Protein AF-A0A423NCB3-F1 (afdb_monomer)

Radius of gyration: 14.85 Å; Cα contacts (8 Å, |Δi|>4): 210; chains: 1; bounding box: 35×26×43 Å

pLDDT: mean 86.35, std 8.63, range [57.53, 94.94]

Secondary structure (DSSP, 8-state):
-EEETTEEEEEEETT--GGG--EEEEEEEESSGGGS-TTSSEEEEEEGGGSPEEEEEEETTEEEEEEEEE--S--EEEEEEEEEE-GGGSS-EEEEEEEEES--

Mean predicted aligned error: 5.53 Å

Foldseek 3Di:
DDDDQFKDKDKDKQPPLVVQFFKKKKWFQFPPQVPADPVSTDIDIDGPVPFDWDDWDADPNIIMTMTMDTPPPTGTQKMKMFTWDQPPNDDTDTPDIDMDGDPD

Structure (mmCIF, N/CA/C/O backbone):
data_AF-A0A423NCB3-F1
#
_entry.id   AF-A0A423NCB3-F1
#
loop_
_atom_site.group_PDB
_atom_site.id
_atom_site.type_symbol
_atom_site.label_atom_id
_atom_site.label_alt_id
_atom_site.label_comp_id
_atom_site.label_asym_id
_atom_site.label_entity_id
_atom_site.label_seq_id
_atom_site.pdbx_PDB_ins_code
_atom_site.Cartn_x
_atom_site.Cartn_y
_atom_site.Cartn_z
_atom_site.occupancy
_atom_site.B_iso_or_equiv
_atom_site.auth_seq_id
_atom_site.auth_comp_id
_atom_site.auth_asym_id
_atom_site.auth_atom_id
_atom_site.pdbx_PDB_model_num
ATOM 1 N N . MET A 1 1 ? -4.182 6.220 8.278 1.00 72.75 1 MET A N 1
ATOM 2 C CA . MET A 1 1 ? -3.336 5.571 7.260 1.00 72.75 1 MET A CA 1
ATOM 3 C C . MET A 1 1 ? -1.958 6.176 7.355 1.00 72.75 1 MET A C 1
ATOM 5 O O . MET A 1 1 ? -1.850 7.397 7.353 1.00 72.75 1 MET A O 1
ATOM 9 N N . GLU A 1 2 ? -0.949 5.332 7.489 1.00 82.88 2 GLU A N 1
ATOM 10 C CA . GLU A 1 2 ? 0.442 5.728 7.668 1.00 82.88 2 GLU A CA 1
ATOM 11 C C . GLU A 1 2 ? 1.286 5.079 6.574 1.00 82.88 2 GLU A C 1
ATOM 13 O O . GLU A 1 2 ? 1.067 3.921 6.217 1.00 82.88 2 GLU A O 1
ATOM 18 N N . ILE A 1 3 ? 2.231 5.838 6.030 1.00 79.75 3 ILE A N 1
ATOM 19 C CA . ILE A 1 3 ? 3.125 5.371 4.978 1.00 79.75 3 ILE A CA 1
ATOM 20 C C . ILE A 1 3 ? 4.548 5.498 5.502 1.00 79.75 3 ILE A C 1
ATOM 22 O O . ILE A 1 3 ? 4.993 6.597 5.825 1.00 79.75 3 ILE A O 1
ATOM 26 N N . VAL A 1 4 ? 5.244 4.370 5.567 1.00 80.81 4 VAL A N 1
ATOM 27 C CA . VAL A 1 4 ? 6.655 4.284 5.945 1.00 80.81 4 VAL A CA 1
ATOM 28 C C . VAL A 1 4 ? 7.459 3.721 4.777 1.00 80.81 4 VAL A C 1
ATOM 30 O O . VAL A 1 4 ? 6.893 3.159 3.842 1.00 80.81 4 VAL A O 1
ATOM 33 N N . SER A 1 5 ? 8.782 3.864 4.810 1.00 80.19 5 SER A N 1
ATOM 34 C CA . SER A 1 5 ? 9.653 3.573 3.660 1.00 80.19 5 SER A CA 1
ATOM 35 C C . SER A 1 5 ? 9.591 2.130 3.143 1.00 80.19 5 SER A C 1
ATOM 37 O O . SER A 1 5 ? 9.973 1.881 2.006 1.00 80.19 5 SER A O 1
ATOM 39 N N . ASN A 1 6 ? 9.103 1.173 3.936 1.00 84.69 6 ASN A N 1
ATOM 40 C CA . ASN A 1 6 ? 9.020 -0.244 3.569 1.00 84.69 6 ASN A CA 1
ATOM 41 C C . ASN A 1 6 ? 7.587 -0.804 3.504 1.00 84.69 6 ASN A C 1
ATOM 43 O O . ASN A 1 6 ? 7.401 -1.971 3.138 1.00 84.69 6 ASN A O 1
ATOM 47 N N . ALA A 1 7 ? 6.575 -0.019 3.877 1.00 89.62 7 ALA A N 1
ATOM 48 C CA . ALA A 1 7 ? 5.203 -0.496 3.944 1.00 89.62 7 ALA A CA 1
ATOM 49 C C . ALA A 1 7 ? 4.163 0.62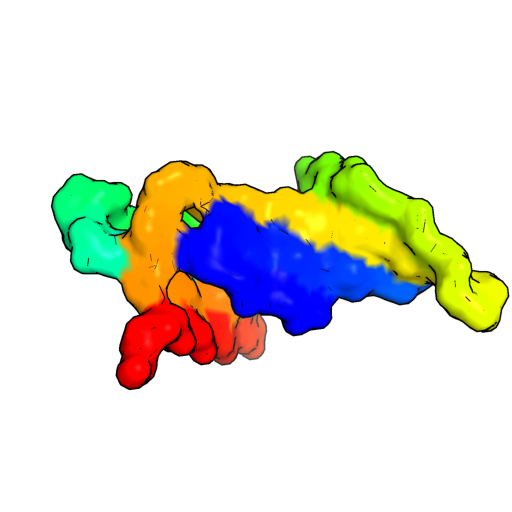7 4.001 1.00 89.62 7 ALA A C 1
ATOM 51 O O . ALA A 1 7 ? 4.375 1.704 4.560 1.00 89.62 7 ALA A O 1
ATOM 52 N N . LEU A 1 8 ? 2.966 0.297 3.526 1.00 89.69 8 LEU A N 1
ATOM 53 C CA . LEU A 1 8 ? 1.741 1.029 3.812 1.00 89.69 8 LEU A CA 1
ATOM 54 C C . LEU A 1 8 ? 1.023 0.347 4.981 1.00 89.69 8 LEU A C 1
ATOM 56 O O . LEU A 1 8 ? 0.710 -0.845 4.906 1.00 89.69 8 LEU A O 1
ATOM 60 N N . GLN A 1 9 ? 0.739 1.103 6.043 1.00 90.25 9 GLN A N 1
ATOM 61 C CA . GLN A 1 9 ? -0.039 0.642 7.191 1.00 90.25 9 GLN A CA 1
ATOM 62 C C . GLN A 1 9 ? -1.430 1.284 7.196 1.00 90.25 9 GLN A C 1
ATOM 64 O O . GLN A 1 9 ? -1.609 2.508 7.233 1.00 90.25 9 GLN A O 1
ATOM 69 N N . LEU A 1 10 ? -2.443 0.426 7.188 1.00 88.12 10 LEU A N 1
ATOM 70 C CA . LEU A 1 10 ? -3.850 0.802 7.182 1.00 88.12 10 LEU A CA 1
ATOM 71 C C . LEU A 1 10 ? -4.455 0.379 8.514 1.00 88.12 10 LEU A C 1
ATOM 73 O O . LEU A 1 10 ? -4.355 -0.782 8.900 1.00 88.12 10 LEU A O 1
ATOM 77 N N . GLU A 1 11 ? -5.079 1.314 9.219 1.00 89.69 11 GLU A N 1
ATOM 78 C CA . GLU A 1 11 ? -5.771 1.039 10.474 1.00 89.69 11 GLU A CA 1
ATOM 79 C C . GLU A 1 11 ? -7.251 1.367 10.296 1.00 89.69 11 GLU A C 1
ATOM 81 O O . GLU A 1 11 ? -7.601 2.491 9.933 1.00 89.69 11 GLU A O 1
ATOM 86 N N . LEU A 1 12 ? -8.109 0.373 10.524 1.00 88.75 12 LEU A N 1
ATOM 87 C CA . LEU A 1 12 ? -9.556 0.492 10.397 1.00 88.75 12 LEU A CA 1
ATOM 88 C C . LEU A 1 12 ? -10.211 0.442 11.767 1.00 88.75 12 LEU A C 1
ATOM 90 O O . LEU A 1 12 ? -10.113 -0.559 12.484 1.00 88.75 12 LEU A O 1
ATOM 94 N N . LYS A 1 13 ? -10.928 1.513 12.099 1.00 87.94 13 LYS A N 1
ATOM 95 C CA . LYS A 1 13 ? -11.794 1.583 13.274 1.00 87.94 13 LYS A CA 1
ATOM 96 C C . LYS A 1 13 ? -12.971 0.616 13.106 1.00 87.94 13 LYS A C 1
ATOM 98 O O . LYS A 1 13 ? -13.545 0.520 12.031 1.00 87.94 13 LYS A O 1
ATOM 103 N N . GLY A 1 14 ? -13.321 -0.116 14.157 1.00 86.25 14 GLY A N 1
ATOM 104 C CA . GLY A 1 14 ? -14.410 -1.098 14.153 1.00 86.25 14 GLY A CA 1
ATOM 105 C C . GLY A 1 14 ? -14.124 -2.376 13.359 1.00 86.25 14 GLY A C 1
ATOM 106 O O . GLY A 1 14 ? -14.931 -3.296 13.408 1.00 86.25 14 GLY A O 1
ATOM 107 N N . CYS A 1 15 ? -12.977 -2.468 12.671 1.00 85.12 15 CYS A N 1
ATOM 108 C CA . CYS A 1 15 ? -12.615 -3.589 11.797 1.00 85.12 15 CYS A CA 1
ATOM 109 C C . CYS A 1 15 ? -13.596 -3.865 10.646 1.00 85.12 15 CYS A C 1
ATOM 111 O O . CYS A 1 15 ? -13.533 -4.942 10.052 1.00 85.12 15 CYS A O 1
ATOM 113 N N . ASP A 1 16 ? -14.471 -2.914 10.324 1.00 81.62 16 ASP A N 1
ATOM 114 C CA . ASP A 1 16 ? -15.452 -3.072 9.259 1.00 81.62 16 ASP A CA 1
ATOM 115 C C . ASP A 1 16 ? -14.806 -2.778 7.899 1.00 81.62 16 ASP A C 1
ATOM 117 O O . ASP A 1 16 ? -14.674 -1.633 7.472 1.00 81.62 16 ASP A O 1
ATOM 121 N N . VAL A 1 17 ? -14.339 -3.840 7.244 1.00 77.88 17 VAL A N 1
ATOM 122 C CA . VAL A 1 17 ? -13.749 -3.786 5.899 1.00 77.88 17 VAL A CA 1
ATOM 123 C C . VAL A 1 17 ? -14.797 -3.679 4.794 1.00 77.88 17 VAL A C 1
ATOM 125 O O . VAL A 1 17 ? -14.457 -3.234 3.702 1.00 77.88 17 VAL A O 1
ATOM 128 N N . ALA A 1 18 ? -16.058 -4.039 5.055 1.00 72.75 18 ALA A N 1
ATOM 129 C CA . ALA A 1 18 ? -17.114 -3.983 4.044 1.00 72.75 18 ALA A CA 1
ATOM 130 C C . ALA A 1 18 ? -17.464 -2.534 3.673 1.00 72.75 18 ALA A C 1
ATOM 132 O O . ALA A 1 18 ? -17.804 -2.253 2.527 1.00 72.75 18 ALA A O 1
ATOM 133 N N . GLN A 1 19 ? -17.298 -1.601 4.615 1.00 68.31 19 GLN A N 1
ATOM 134 C CA . GLN A 1 19 ? -17.457 -0.164 4.369 1.00 68.31 19 GLN A CA 1
ATOM 135 C C . GLN A 1 19 ? -16.303 0.459 3.568 1.00 68.31 19 GLN A C 1
ATOM 137 O O . GLN A 1 19 ? -16.391 1.620 3.179 1.00 68.31 19 GLN A O 1
ATOM 142 N N . VAL A 1 20 ? -15.223 -0.290 3.316 1.00 68.62 20 VAL A N 1
ATOM 143 C CA . VAL A 1 20 ? -14.018 0.187 2.617 1.00 68.62 20 VAL A CA 1
ATOM 144 C C . VAL A 1 20 ? -13.662 -0.759 1.464 1.00 68.62 20 VAL A C 1
ATOM 146 O O . VAL A 1 20 ? -12.509 -1.149 1.283 1.00 68.62 20 VAL A O 1
AT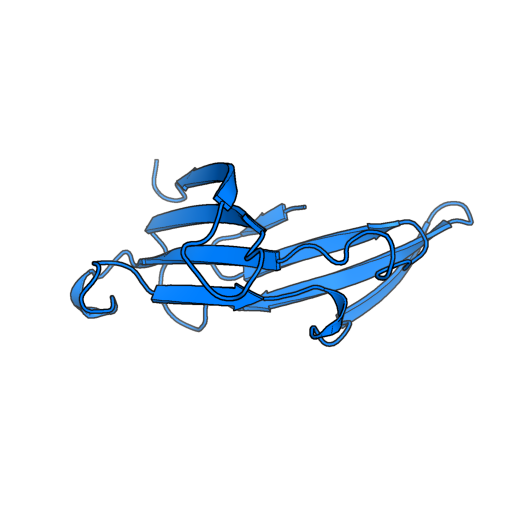OM 149 N N . ALA A 1 21 ? -14.684 -1.160 0.704 1.00 68.38 21 ALA A N 1
ATOM 150 C CA . ALA A 1 21 ? -14.592 -2.134 -0.384 1.00 68.38 21 ALA A CA 1
ATOM 151 C C . ALA A 1 21 ? -14.014 -1.572 -1.697 1.00 68.38 21 ALA A C 1
ATOM 153 O O . ALA A 1 21 ? -13.960 -2.289 -2.695 1.00 68.38 21 ALA A O 1
ATOM 154 N N . ASP A 1 22 ? -13.596 -0.310 -1.723 1.00 78.88 22 ASP A N 1
ATOM 155 C CA . ASP A 1 22 ? -12.958 0.284 -2.895 1.00 78.88 22 ASP A CA 1
ATOM 156 C C . ASP A 1 22 ? -11.572 -0.337 -3.167 1.00 78.88 22 ASP A C 1
ATOM 158 O O . ASP A 1 22 ? -10.920 -0.892 -2.275 1.00 78.88 22 ASP A O 1
ATOM 162 N N . ASN A 1 23 ? -11.103 -0.210 -4.410 1.00 89.00 23 ASN A N 1
ATOM 163 C CA . ASN A 1 23 ? -9.770 -0.655 -4.798 1.00 89.00 23 ASN A CA 1
ATOM 164 C C . ASN A 1 23 ? -8.746 0.462 -4.604 1.00 89.00 23 ASN A C 1
ATOM 166 O O . ASN A 1 23 ? -9.037 1.647 -4.775 1.00 89.00 23 ASN A O 1
ATOM 170 N N . PHE A 1 24 ? -7.527 0.063 -4.271 1.00 91.31 24 PHE A N 1
ATOM 171 C CA . PHE A 1 24 ? -6.398 0.952 -4.062 1.00 91.31 24 PHE A CA 1
ATOM 172 C C . PHE A 1 24 ? -5.226 0.501 -4.916 1.00 91.31 24 PHE A C 1
ATOM 174 O O . PHE A 1 24 ? -5.057 -0.695 -5.151 1.00 91.31 24 PHE A O 1
ATOM 181 N N . PHE A 1 25 ? -4.397 1.453 -5.321 1.00 92.69 25 PHE A N 1
ATOM 182 C CA . PHE A 1 25 ? -3.113 1.184 -5.956 1.00 92.69 25 PHE A CA 1
ATOM 183 C C . PHE A 1 25 ? -1.998 1.852 -5.156 1.00 92.69 25 PHE A C 1
ATOM 185 O O . PHE A 1 25 ? -2.190 2.922 -4.575 1.00 92.69 25 PHE A O 1
ATOM 192 N N . VAL A 1 26 ? -0.821 1.234 -5.139 1.00 93.25 26 VAL A N 1
ATOM 193 C CA . VAL A 1 26 ? 0.422 1.865 -4.690 1.00 93.25 26 VAL A CA 1
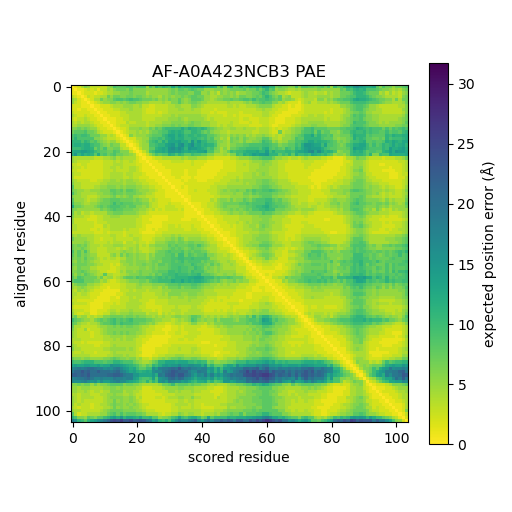ATOM 194 C C . VAL A 1 26 ? 1.467 1.686 -5.778 1.00 93.25 26 VAL A C 1
ATOM 196 O O . VAL A 1 26 ? 1.920 0.571 -6.033 1.00 93.25 26 VAL A O 1
ATOM 199 N N . HIS A 1 27 ? 1.893 2.799 -6.365 1.00 94.94 27 HIS A N 1
ATOM 200 C CA . HIS A 1 27 ? 3.081 2.861 -7.202 1.00 94.94 27 HIS A CA 1
ATOM 201 C C . HIS A 1 27 ? 4.289 3.132 -6.313 1.00 94.94 27 HIS A C 1
ATOM 203 O O . HIS A 1 27 ? 4.377 4.165 -5.643 1.00 94.94 27 HIS A O 1
ATOM 209 N N . ILE A 1 28 ? 5.228 2.194 -6.296 1.00 94.44 28 ILE A N 1
ATOM 210 C CA . ILE A 1 28 ? 6.464 2.301 -5.527 1.00 94.44 28 ILE A CA 1
ATOM 211 C C . ILE A 1 28 ? 7.566 2.726 -6.486 1.00 94.44 28 ILE A C 1
ATOM 213 O O . ILE A 1 28 ? 7.912 1.972 -7.396 1.00 94.44 28 ILE A O 1
ATOM 217 N N . TYR A 1 29 ? 8.125 3.914 -6.272 1.00 94.25 29 TYR A N 1
ATOM 218 C CA . TYR A 1 29 ? 9.260 4.409 -7.040 1.00 94.25 29 TYR A CA 1
ATOM 219 C C . TYR A 1 29 ? 10.535 4.107 -6.245 1.00 94.25 29 TYR A C 1
ATOM 221 O O . TYR A 1 29 ? 10.778 4.723 -5.196 1.00 94.25 29 TYR A O 1
ATOM 229 N N . PRO A 1 30 ? 11.321 3.111 -6.678 1.00 93.50 30 PRO A N 1
ATOM 230 C CA . PRO A 1 30 ? 12.522 2.724 -5.965 1.00 93.50 30 PRO A CA 1
ATOM 231 C C . PRO A 1 30 ? 13.610 3.789 -6.113 1.00 93.50 30 PRO A C 1
ATOM 233 O O . PRO A 1 30 ? 13.701 4.457 -7.139 1.00 93.50 30 PRO A O 1
ATOM 236 N N . LEU A 1 31 ? 14.468 3.905 -5.100 1.00 92.06 31 LEU A N 1
ATOM 237 C CA . LEU A 1 31 ? 15.655 4.761 -5.155 1.00 92.06 31 LEU A CA 1
ATOM 238 C C . LEU A 1 31 ? 16.614 4.326 -6.274 1.00 92.06 31 LEU A C 1
ATOM 240 O O . LEU A 1 31 ? 17.206 5.155 -6.957 1.00 92.06 31 LEU A O 1
ATOM 244 N N . ASP A 1 32 ? 16.737 3.014 -6.479 1.00 92.06 32 ASP A N 1
ATOM 245 C CA . ASP A 1 32 ? 17.410 2.425 -7.633 1.00 92.06 32 ASP A CA 1
ATOM 246 C C . ASP A 1 32 ? 16.378 2.136 -8.731 1.00 92.06 32 ASP A C 1
ATOM 248 O O . ASP A 1 32 ? 15.632 1.155 -8.657 1.00 92.06 32 ASP A O 1
ATOM 252 N N . ALA A 1 33 ? 16.352 2.981 -9.765 1.00 90.19 33 ALA A N 1
ATOM 253 C CA . ALA A 1 33 ? 15.416 2.871 -10.883 1.00 90.19 33 ALA A CA 1
ATOM 254 C C . ALA A 1 33 ? 15.523 1.536 -11.646 1.00 90.19 33 ALA A C 1
ATOM 256 O O . ALA A 1 33 ? 14.549 1.119 -12.267 1.00 90.19 33 ALA A O 1
ATOM 257 N N . SER A 1 34 ? 16.651 0.814 -11.562 1.00 92.06 34 SER A N 1
ATOM 258 C CA . SER A 1 34 ? 16.783 -0.519 -12.174 1.00 92.06 34 SER A CA 1
ATOM 259 C C . SER A 1 34 ? 15.891 -1.580 -11.516 1.00 92.06 34 SER A C 1
ATOM 261 O O . SER A 1 34 ? 15.686 -2.656 -12.074 1.00 92.06 34 SER A O 1
ATOM 263 N N . LYS A 1 35 ? 15.349 -1.287 -10.325 1.00 91.12 35 LYS A N 1
ATOM 264 C CA . LYS A 1 35 ? 14.397 -2.145 -9.605 1.00 91.12 35 LYS A CA 1
ATOM 265 C C . LYS A 1 35 ? 12.942 -1.902 -10.005 1.00 91.12 35 LYS A C 1
ATOM 267 O O . LYS A 1 35 ? 12.066 -2.604 -9.501 1.00 91.12 35 LYS A O 1
ATOM 272 N N . ALA A 1 36 ? 12.669 -0.907 -10.847 1.00 91.31 36 ALA A N 1
ATOM 273 C CA . ALA A 1 36 ? 11.324 -0.603 -11.310 1.00 91.31 36 ALA A CA 1
ATOM 274 C C . ALA A 1 36 ? 10.864 -1.547 -12.435 1.00 91.31 36 ALA A C 1
ATOM 276 O O . ALA A 1 36 ? 11.675 -2.182 -13.108 1.00 91.31 36 ALA A O 1
ATOM 277 N N . GLY A 1 37 ? 9.546 -1.620 -12.653 1.00 89.06 37 GLY A N 1
ATOM 278 C CA . GLY A 1 37 ? 8.986 -2.194 -13.875 1.00 89.06 37 GLY A CA 1
ATOM 279 C C . GLY A 1 37 ? 9.176 -1.267 -15.081 1.00 89.06 37 GLY A C 1
ATOM 280 O O . GLY A 1 37 ? 9.720 -0.170 -14.962 1.00 89.06 37 GLY A O 1
ATOM 281 N N . ALA A 1 38 ? 8.676 -1.683 -16.247 1.00 88.88 38 ALA A N 1
ATOM 282 C CA . ALA A 1 38 ? 8.775 -0.908 -17.490 1.00 88.88 38 ALA A CA 1
ATOM 283 C C . ALA A 1 38 ? 8.165 0.506 -17.390 1.00 88.88 38 ALA A C 1
ATOM 285 O O . ALA A 1 38 ? 8.600 1.416 -18.087 1.00 88.88 38 A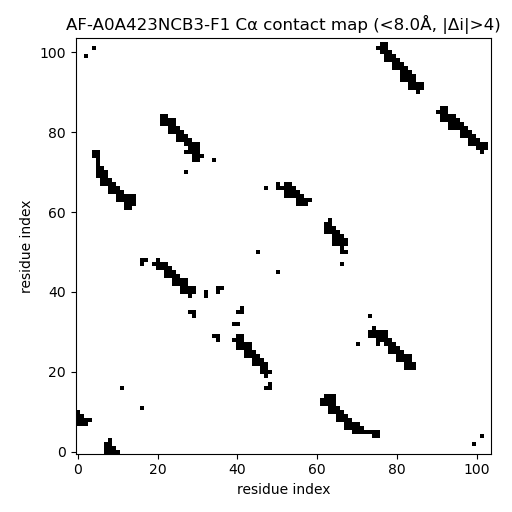LA A O 1
ATOM 286 N N . GLU A 1 39 ? 7.192 0.697 -16.499 1.00 89.12 39 GLU A N 1
ATOM 287 C CA . GLU A 1 39 ? 6.524 1.982 -16.261 1.00 89.12 39 GLU A CA 1
ATOM 288 C C . GLU A 1 39 ? 7.322 2.924 -15.336 1.00 89.12 39 GLU A C 1
ATOM 290 O O . GLU A 1 39 ? 6.901 4.048 -15.074 1.00 89.12 39 GLU A O 1
ATOM 295 N N . GLY A 1 40 ? 8.484 2.493 -14.830 1.00 92.62 40 GLY A N 1
ATOM 296 C CA . GLY A 1 40 ? 9.317 3.287 -13.920 1.00 92.62 40 GLY A CA 1
ATOM 297 C C . GLY A 1 40 ? 8.900 3.210 -12.447 1.00 92.62 40 GLY A C 1
ATOM 298 O O . GLY A 1 40 ? 9.491 3.880 -11.601 1.00 92.62 40 GLY A O 1
ATOM 299 N N . PHE A 1 41 ? 7.936 2.349 -12.117 1.00 94.00 41 PHE A N 1
ATOM 300 C CA . PHE A 1 41 ? 7.536 2.018 -10.750 1.00 94.00 41 PHE A CA 1
ATOM 301 C C . PHE A 1 41 ? 7.173 0.534 -10.616 1.00 94.00 41 PHE A C 1
ATOM 303 O O . PHE A 1 41 ? 7.086 -0.207 -11.596 1.00 94.00 41 PHE A O 1
ATOM 310 N N . ILE A 1 42 ? 6.986 0.085 -9.377 1.00 93.38 42 ILE A N 1
ATOM 311 C CA . ILE A 1 42 ? 6.385 -1.212 -9.053 1.00 93.38 42 ILE A CA 1
ATOM 312 C C . ILE A 1 42 ? 4.920 -0.953 -8.702 1.00 93.38 42 ILE A C 1
ATOM 314 O O . ILE A 1 42 ? 4.655 -0.254 -7.722 1.00 93.38 42 ILE A O 1
ATOM 318 N N . ASN A 1 43 ? 3.981 -1.505 -9.477 1.00 92.25 43 ASN A N 1
ATOM 319 C CA . ASN A 1 43 ? 2.556 -1.398 -9.164 1.00 92.25 43 ASN A CA 1
ATOM 320 C C . ASN A 1 43 ? 2.114 -2.464 -8.149 1.00 92.25 43 ASN A C 1
ATOM 322 O O . ASN A 1 43 ? 2.514 -3.631 -8.232 1.00 92.25 43 ASN A O 1
ATOM 326 N N . LYS A 1 44 ? 1.251 -2.067 -7.214 1.00 91.44 44 LYS A N 1
ATOM 327 C CA . LYS A 1 44 ? 0.532 -2.958 -6.304 1.00 91.44 44 LYS A CA 1
ATOM 328 C C . LYS A 1 44 ? -0.911 -2.499 -6.159 1.00 91.44 44 LYS A C 1
ATOM 330 O O . LYS A 1 44 ? -1.187 -1.577 -5.393 1.00 91.44 44 LYS A O 1
ATOM 335 N N . ASP A 1 45 ? -1.815 -3.229 -6.795 1.00 91.50 45 ASP A N 1
ATOM 336 C CA . ASP A 1 45 ? -3.249 -3.068 -6.581 1.00 91.50 45 ASP A CA 1
ATOM 337 C C . ASP A 1 45 ? -3.706 -3.957 -5.425 1.00 91.50 45 ASP A C 1
ATOM 339 O O . ASP A 1 45 ? -3.267 -5.103 -5.280 1.00 91.50 45 ASP A O 1
ATOM 343 N N . PHE A 1 46 ? -4.585 -3.436 -4.575 1.00 89.50 46 PHE A N 1
ATOM 344 C CA . PHE A 1 46 ? -5.137 -4.191 -3.461 1.00 89.50 46 PHE A CA 1
ATOM 345 C C . PHE A 1 46 ? -6.535 -3.716 -3.072 1.00 89.50 46 PHE A C 1
ATOM 347 O O . PHE A 1 46 ? -6.945 -2.583 -3.316 1.00 89.50 46 PHE A O 1
ATOM 354 N N . ASN A 1 47 ? -7.249 -4.606 -2.391 1.00 88.62 47 ASN A N 1
ATOM 355 C CA . ASN A 1 47 ? -8.507 -4.320 -1.725 1.00 88.62 47 ASN A CA 1
ATOM 356 C C . ASN A 1 47 ? -8.393 -4.782 -0.273 1.00 88.62 47 ASN A C 1
ATOM 358 O O . ASN A 1 47 ? -7.851 -5.857 -0.005 1.00 88.62 47 ASN A O 1
ATOM 362 N N . LEU A 1 48 ? -8.912 -3.997 0.670 1.00 82.88 48 LEU A N 1
ATOM 363 C CA . LEU A 1 48 ? -8.852 -4.336 2.092 1.00 82.88 48 LEU A CA 1
ATOM 364 C C . LEU A 1 48 ? -9.558 -5.659 2.419 1.00 82.88 48 LEU A C 1
ATOM 366 O O . LEU A 1 48 ? -9.120 -6.365 3.324 1.00 82.88 48 LEU A O 1
ATOM 370 N N . THR A 1 49 ? -10.589 -6.033 1.658 1.00 83.62 49 THR A N 1
ATOM 371 C CA . THR A 1 49 ? -11.282 -7.324 1.812 1.00 83.62 49 THR A CA 1
ATOM 372 C C . THR A 1 49 ? -10.400 -8.523 1.446 1.00 83.62 49 THR A C 1
ATOM 374 O O . THR A 1 49 ? -10.576 -9.604 2.003 1.00 83.62 49 THR A O 1
ATOM 377 N N . GLY A 1 50 ? -9.419 -8.330 0.557 1.00 82.69 50 GLY A N 1
ATOM 378 C CA . GLY A 1 50 ? -8.452 -9.352 0.148 1.00 82.69 50 GLY A CA 1
ATOM 379 C C . GLY A 1 50 ? -7.159 -9.364 0.971 1.00 82.69 50 GLY A C 1
ATOM 380 O O . GLY A 1 50 ? -6.342 -10.271 0.812 1.00 82.69 50 GLY A O 1
ATOM 381 N N . LEU A 1 51 ? -6.943 -8.380 1.851 1.00 85.00 51 LEU A N 1
ATOM 382 C CA . LEU A 1 51 ? -5.738 -8.310 2.675 1.00 85.00 51 LEU A CA 1
ATOM 383 C C . LEU A 1 51 ? -5.880 -9.124 3.962 1.00 85.00 51 LEU A C 1
ATOM 385 O O . LEU A 1 51 ? -6.861 -9.032 4.701 1.00 85.00 51 LEU A O 1
ATOM 389 N N . LYS A 1 52 ? -4.822 -9.862 4.306 1.00 82.56 52 LYS A N 1
ATOM 390 C CA . LYS A 1 52 ? -4.725 -10.507 5.616 1.00 82.56 52 LYS A CA 1
ATOM 391 C C . LYS A 1 52 ? -4.542 -9.443 6.700 1.00 82.56 52 LYS A C 1
ATOM 393 O O . LYS A 1 52 ? -3.598 -8.654 6.663 1.00 82.56 52 LYS A O 1
ATOM 398 N N . ARG A 1 53 ? -5.415 -9.462 7.707 1.00 85.38 53 ARG A N 1
ATOM 399 C CA . ARG A 1 53 ? -5.266 -8.644 8.918 1.00 85.38 53 ARG A CA 1
ATOM 400 C C . ARG A 1 53 ? -3.973 -9.008 9.652 1.00 85.38 53 ARG A C 1
ATOM 402 O O . ARG A 1 53 ? -3.754 -10.179 9.963 1.00 85.38 53 ARG A O 1
ATOM 409 N N . LEU A 1 54 ? -3.167 -8.000 9.981 1.00 86.94 54 LEU A N 1
ATOM 410 C CA . LEU A 1 54 ? -1.915 -8.163 10.719 1.00 86.94 54 LEU A CA 1
ATOM 411 C C . LEU A 1 54 ? -2.142 -8.191 12.233 1.00 86.94 54 LEU A C 1
ATOM 413 O O . LEU A 1 54 ? -1.608 -9.055 12.921 1.00 86.94 54 LEU A O 1
ATOM 417 N N . SER A 1 55 ? -2.937 -7.260 12.760 1.00 89.06 55 SER A N 1
ATOM 418 C CA . SER A 1 55 ? -3.204 -7.176 14.198 1.00 89.06 55 SER A CA 1
ATOM 419 C C . SER A 1 55 ? -4.590 -6.613 14.505 1.00 89.06 55 SER A C 1
ATOM 421 O O . SER A 1 55 ? -5.284 -6.075 13.634 1.00 89.06 55 SER A O 1
ATOM 423 N N . LYS A 1 56 ? -5.003 -6.786 15.763 1.00 91.25 56 LYS A N 1
ATOM 424 C CA . LYS A 1 56 ? -6.240 -6.264 16.339 1.00 91.25 56 LYS A CA 1
ATOM 425 C C . LYS A 1 56 ? -5.905 -5.664 17.700 1.00 91.25 56 LYS A C 1
ATOM 427 O O . LYS A 1 56 ? -5.342 -6.355 18.541 1.00 91.25 56 LYS A O 1
ATOM 432 N N . GLU A 1 57 ? -6.267 -4.409 17.912 1.00 93.69 57 GLU A N 1
ATOM 433 C CA . GLU A 1 57 ? -6.010 -3.686 19.158 1.00 93.69 57 GLU A CA 1
ATOM 434 C C . GLU A 1 57 ? -7.291 -2.989 19.616 1.00 93.69 57 GLU A C 1
ATOM 436 O O . GLU A 1 57 ? -8.061 -2.520 18.785 1.00 93.69 57 GLU A O 1
ATOM 441 N N . THR A 1 58 ? -7.554 -2.924 20.921 1.00 93.50 58 THR A N 1
ATOM 442 C CA . THR A 1 58 ? -8.702 -2.175 21.453 1.00 93.50 58 THR A CA 1
ATOM 443 C C . THR A 1 58 ? -8.197 -0.959 22.213 1.00 93.50 58 THR A C 1
ATOM 445 O O . THR A 1 58 ? -7.463 -1.109 23.184 1.00 93.50 58 THR A O 1
ATOM 448 N N . ARG A 1 59 ? -8.609 0.236 21.782 1.00 93.00 59 ARG A N 1
ATOM 449 C CA . ARG A 1 59 ? -8.270 1.517 22.413 1.00 93.00 59 ARG A CA 1
ATOM 450 C C . ARG A 1 59 ? -9.563 2.203 22.834 1.00 93.00 59 ARG A C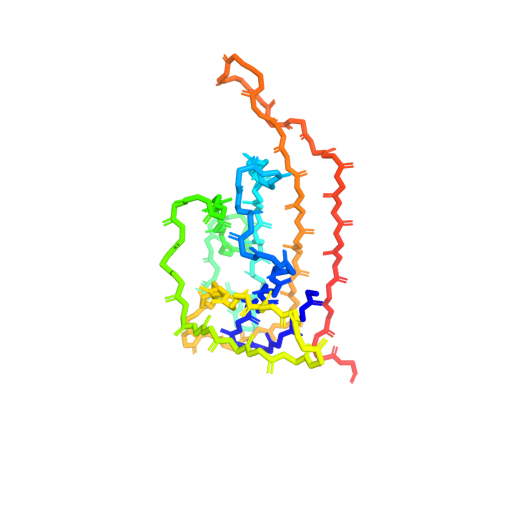 1
ATOM 452 O O . ARG A 1 59 ? -10.447 2.402 22.004 1.00 93.00 59 ARG A O 1
ATOM 459 N N . SER A 1 60 ? -9.692 2.519 24.121 1.00 91.25 60 SER A N 1
ATOM 460 C CA . SER A 1 60 ? -10.869 3.208 24.681 1.00 91.25 60 SER A CA 1
ATOM 461 C C . SER A 1 60 ? -12.212 2.562 24.293 1.00 91.25 60 SER A C 1
ATOM 463 O O . SER A 1 60 ? -13.150 3.246 23.896 1.00 91.25 60 SER A O 1
ATOM 465 N N . GLY A 1 61 ? -12.291 1.226 24.346 1.00 91.31 61 GLY A N 1
ATOM 466 C CA . GLY A 1 61 ? -13.503 0.466 24.003 1.00 91.31 61 GLY A CA 1
ATOM 467 C C . GLY A 1 61 ? -13.772 0.299 22.502 1.00 91.31 61 GLY A C 1
ATOM 468 O O . GLY A 1 61 ? -14.733 -0.366 22.128 1.00 91.31 61 GLY A O 1
ATOM 469 N N . VAL A 1 62 ? -12.921 0.845 21.631 1.00 90.56 62 VAL A N 1
ATOM 470 C CA . VAL A 1 62 ? -13.038 0.697 20.179 1.00 90.56 62 VAL A CA 1
ATOM 471 C C . VAL A 1 62 ? -11.951 -0.233 19.665 1.00 90.56 62 VAL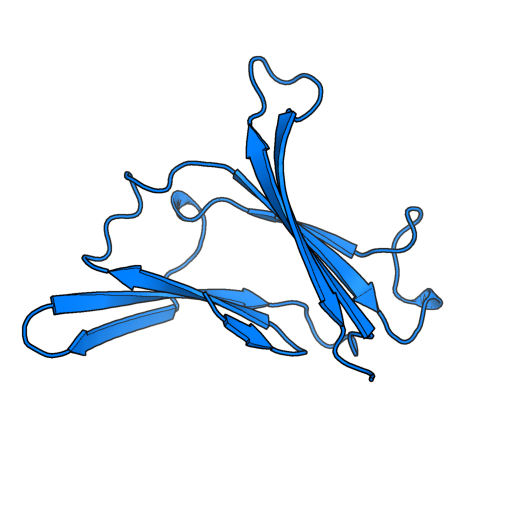 A C 1
ATOM 473 O O . VAL A 1 62 ? -10.767 -0.043 19.937 1.00 90.56 62 VAL A O 1
ATOM 476 N N . THR A 1 63 ? -12.343 -1.240 18.893 1.00 92.62 63 THR A N 1
ATOM 477 C CA . THR A 1 63 ? -11.398 -2.128 18.219 1.00 92.62 63 THR A CA 1
ATOM 478 C C . THR A 1 63 ? -10.881 -1.498 16.928 1.00 92.62 63 THR A C 1
ATOM 480 O O . THR A 1 63 ? -11.656 -1.000 16.120 1.00 92.62 63 THR A O 1
ATOM 483 N N . TYR A 1 64 ? -9.578 -1.594 16.706 1.00 91.62 64 TYR A N 1
ATOM 484 C CA . TYR A 1 64 ? -8.873 -1.203 15.498 1.00 91.62 64 TYR A CA 1
ATOM 485 C C . TYR A 1 64 ? -8.200 -2.430 14.881 1.00 91.62 64 TYR A C 1
ATOM 487 O O . TYR A 1 64 ? -7.579 -3.231 15.584 1.00 91.62 64 TYR A O 1
ATOM 495 N N . CYS A 1 65 ? -8.325 -2.590 13.566 1.00 91.06 65 CYS A N 1
ATOM 496 C CA . CYS A 1 65 ? -7.649 -3.642 12.815 1.00 91.06 65 CYS A CA 1
ATOM 497 C C . CYS A 1 65 ? -6.569 -3.039 11.929 1.00 91.06 65 CYS A C 1
ATOM 499 O O . CYS A 1 65 ? -6.847 -2.107 11.176 1.00 91.06 65 CYS A O 1
ATOM 501 N N . ARG A 1 66 ? -5.358 -3.597 11.998 1.00 91.38 66 ARG A N 1
ATOM 502 C CA . ARG A 1 66 ? -4.238 -3.167 11.162 1.00 91.38 66 ARG A CA 1
ATOM 503 C C . ARG A 1 66 ? -4.035 -4.116 9.990 1.00 91.38 66 ARG A C 1
ATOM 505 O O . ARG A 1 66 ? -4.017 -5.335 10.167 1.00 91.38 66 ARG A O 1
ATOM 512 N N . TYR A 1 67 ? -3.823 -3.538 8.820 1.00 90.31 67 TYR A N 1
ATOM 513 C CA . TYR A 1 67 ? -3.473 -4.207 7.574 1.00 90.31 67 TYR A CA 1
ATOM 514 C C . TYR A 1 67 ? -2.178 -3.599 7.050 1.00 90.31 67 TYR A C 1
ATOM 516 O O . TYR A 1 67 ? -1.903 -2.418 7.277 1.00 90.31 67 TYR A O 1
ATOM 524 N N . VAL A 1 68 ? -1.373 -4.415 6.378 1.00 90.25 68 VAL A N 1
ATOM 525 C CA . VAL A 1 68 ? -0.077 -3.988 5.854 1.00 90.25 68 VAL A CA 1
ATOM 526 C C . VAL A 1 68 ? 0.062 -4.424 4.411 1.00 90.25 68 VAL A C 1
ATOM 528 O O . VAL A 1 68 ? -0.145 -5.592 4.087 1.00 90.25 68 VAL A O 1
ATOM 531 N N . VAL A 1 69 ? 0.461 -3.479 3.566 1.00 89.75 69 VAL A N 1
ATOM 532 C CA . VAL A 1 69 ? 0.930 -3.745 2.208 1.00 89.75 69 VAL A CA 1
ATOM 533 C C . VAL A 1 69 ? 2.435 -3.527 2.213 1.00 89.75 69 VAL A C 1
ATOM 535 O O . VAL A 1 69 ? 2.910 -2.396 2.314 1.00 89.75 69 VAL A O 1
ATOM 538 N N . ALA A 1 70 ? 3.190 -4.622 2.167 1.00 89.62 70 ALA A N 1
ATOM 539 C CA . ALA A 1 70 ? 4.645 -4.567 2.155 1.00 89.62 70 ALA A CA 1
ATOM 540 C C . ALA A 1 70 ? 5.154 -4.127 0.777 1.00 89.62 70 ALA A C 1
ATOM 542 O O . ALA A 1 70 ? 4.724 -4.655 -0.255 1.00 89.62 70 ALA A O 1
ATOM 543 N N . PHE A 1 71 ? 6.110 -3.201 0.763 1.00 88.00 71 PHE A N 1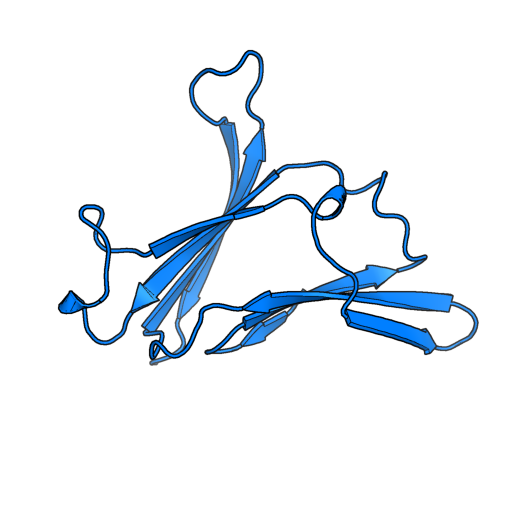
ATOM 544 C CA . PHE A 1 71 ? 6.767 -2.750 -0.468 1.00 88.00 71 PHE A CA 1
ATOM 545 C C . PHE A 1 71 ? 7.859 -3.725 -0.928 1.00 88.00 71 PHE A C 1
ATOM 547 O O . PHE A 1 71 ? 8.254 -3.715 -2.090 1.00 88.00 71 PHE A O 1
ATOM 554 N N . GLY A 1 72 ? 8.282 -4.628 -0.039 1.00 84.00 72 GLY A N 1
ATOM 555 C CA . GLY A 1 72 ? 9.387 -5.556 -0.258 1.00 84.00 72 GLY A CA 1
ATOM 556 C C . GLY A 1 72 ? 10.686 -5.019 0.338 1.00 84.00 72 GLY A C 1
ATOM 557 O O . GLY A 1 72 ? 10.668 -4.163 1.218 1.00 84.00 72 GLY A O 1
ATOM 558 N N . SER A 1 73 ? 11.819 -5.541 -0.128 1.00 83.00 73 SER A N 1
ATOM 559 C CA . SER A 1 73 ? 13.158 -5.166 0.350 1.00 83.00 73 SER A CA 1
ATOM 560 C C . SER A 1 73 ? 13.780 -3.991 -0.414 1.00 83.00 73 SER A C 1
ATOM 562 O O . SER A 1 73 ? 14.979 -3.749 -0.295 1.00 83.00 73 SER A O 1
ATOM 564 N N . VAL A 1 74 ? 13.010 -3.307 -1.259 1.00 86.50 74 VAL A N 1
ATOM 565 C CA . VAL A 1 74 ? 13.527 -2.246 -2.125 1.00 86.50 74 VAL A CA 1
ATOM 566 C C . VAL A 1 74 ? 13.527 -0.923 -1.367 1.00 86.50 74 VAL A C 1
ATOM 568 O O . VAL A 1 74 ? 12.531 -0.570 -0.742 1.00 86.50 74 VAL A O 1
ATOM 571 N N . ALA A 1 75 ? 14.641 -0.192 -1.423 1.00 89.94 75 ALA A N 1
ATOM 572 C CA . ALA A 1 75 ? 14.705 1.169 -0.904 1.00 89.94 75 ALA A CA 1
ATOM 573 C C . ALA A 1 75 ? 13.804 2.082 -1.746 1.00 89.94 75 ALA A C 1
ATOM 575 O O . ALA A 1 75 ? 13.906 2.092 -2.974 1.00 89.94 75 ALA A O 1
ATOM 576 N N . VAL A 1 76 ? 12.924 2.833 -1.089 1.00 91.69 76 VAL A N 1
ATOM 577 C CA . VAL A 1 76 ? 11.877 3.626 -1.741 1.00 91.69 76 VAL A CA 1
ATOM 578 C C . VAL A 1 76 ? 12.231 5.106 -1.684 1.00 91.69 76 VAL A C 1
ATOM 580 O O . VAL A 1 76 ? 12.505 5.632 -0.609 1.00 91.69 76 VAL A O 1
ATOM 583 N N . ASP A 1 77 ? 12.204 5.771 -2.838 1.00 92.19 77 ASP A N 1
ATOM 584 C CA . ASP A 1 77 ? 12.397 7.220 -2.942 1.00 92.19 77 ASP A CA 1
ATOM 585 C C . ASP A 1 77 ? 11.084 7.970 -2.712 1.00 92.19 77 ASP A C 1
ATOM 587 O O . ASP A 1 77 ? 10.971 8.854 -1.857 1.00 92.19 77 ASP A O 1
ATOM 591 N N . ARG A 1 78 ? 10.046 7.540 -3.431 1.00 93.31 78 ARG A N 1
ATOM 592 C CA . ARG A 1 78 ? 8.687 8.046 -3.283 1.00 93.31 78 ARG A CA 1
ATOM 593 C C . ARG A 1 78 ? 7.667 6.951 -3.529 1.00 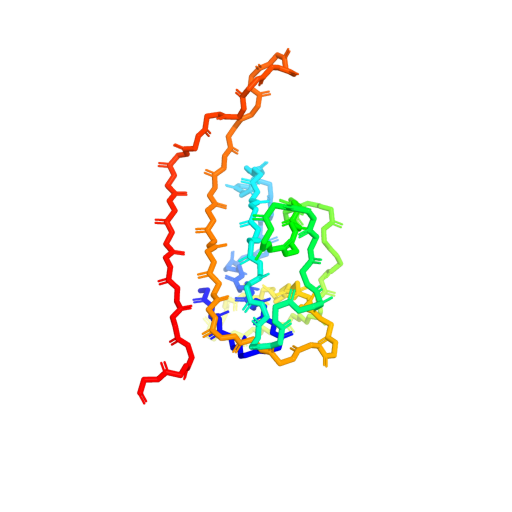93.31 78 ARG A C 1
ATOM 595 O O . ARG A 1 78 ? 7.939 5.956 -4.200 1.00 93.31 78 ARG A O 1
ATOM 602 N N . ILE A 1 79 ? 6.460 7.173 -3.038 1.00 93.88 79 ILE A N 1
ATOM 603 C CA . ILE A 1 79 ? 5.297 6.411 -3.472 1.00 93.88 79 ILE A CA 1
ATOM 604 C C . ILE A 1 79 ? 4.201 7.332 -3.972 1.00 93.88 79 ILE A C 1
ATOM 606 O O . ILE A 1 79 ? 4.087 8.482 -3.545 1.00 93.88 79 ILE A O 1
ATOM 610 N N . GLU A 1 80 ? 3.354 6.775 -4.818 1.00 94.50 80 GLU A N 1
ATOM 611 C CA . GLU A 1 80 ? 2.043 7.313 -5.124 1.00 94.50 80 GLU A CA 1
ATOM 612 C C . GLU A 1 80 ? 1.004 6.291 -4.681 1.00 94.50 80 GLU A C 1
ATOM 614 O O . GLU A 1 80 ? 1.092 5.113 -5.012 1.00 94.50 80 GLU A O 1
ATOM 619 N N . LEU A 1 81 ? 0.048 6.738 -3.882 1.00 93.06 81 LEU A N 1
ATOM 620 C CA . LEU A 1 81 ? -1.061 5.933 -3.400 1.00 93.06 81 LEU A CA 1
ATOM 621 C C . LEU A 1 81 ? -2.343 6.575 -3.890 1.00 93.06 81 LEU A C 1
ATOM 623 O O . LEU A 1 81 ? -2.521 7.780 -3.718 1.00 93.06 81 LEU A O 1
ATOM 627 N N . GLY A 1 82 ? -3.268 5.777 -4.392 1.00 91.69 82 GLY A N 1
ATOM 628 C CA . GLY A 1 82 ? -4.594 6.272 -4.696 1.00 91.69 82 GLY A CA 1
ATOM 629 C C . GLY A 1 82 ? -5.672 5.226 -4.542 1.00 91.69 82 GLY A C 1
ATOM 630 O O . GLY A 1 82 ? -5.420 4.055 -4.253 1.00 91.69 82 GLY A O 1
ATOM 631 N N . GLN A 1 83 ? -6.892 5.702 -4.720 1.00 90.56 83 GLN A N 1
ATOM 632 C CA . GLN A 1 83 ? -8.097 4.899 -4.737 1.00 90.56 83 GLN A CA 1
ATOM 633 C C . GLN A 1 83 ? -8.709 4.982 -6.123 1.00 90.56 83 GLN A C 1
ATOM 635 O O . GLN A 1 83 ? -8.717 6.047 -6.745 1.00 90.56 83 GLN A O 1
ATOM 640 N N . PHE A 1 84 ? -9.237 3.864 -6.596 1.00 89.4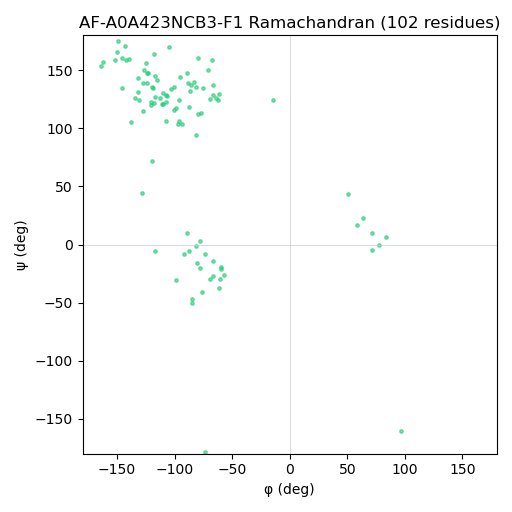4 84 PHE A N 1
ATOM 641 C CA . PHE A 1 84 ? -9.834 3.791 -7.912 1.00 89.44 84 PHE A CA 1
ATOM 642 C C . PHE A 1 84 ? -11.070 2.900 -7.938 1.00 89.44 84 PHE A C 1
ATOM 644 O O . PHE A 1 84 ? -11.261 2.013 -7.101 1.00 89.44 84 PHE A O 1
ATOM 651 N N . ARG A 1 85 ? -11.901 3.126 -8.952 1.00 86.31 85 ARG A N 1
ATOM 652 C CA . ARG A 1 85 ? -13.003 2.243 -9.331 1.00 86.31 85 ARG A CA 1
ATOM 653 C C . ARG A 1 85 ? -12.758 1.709 -10.730 1.00 86.31 85 ARG A C 1
ATOM 655 O O . ARG A 1 85 ? -12.232 2.409 -11.585 1.00 86.31 85 ARG A O 1
ATOM 662 N N . ALA A 1 86 ? -13.156 0.465 -10.959 1.00 79.25 86 ALA A N 1
ATOM 663 C CA . ALA A 1 86 ? -13.123 -0.158 -12.278 1.00 79.25 86 ALA A CA 1
ATOM 664 C C . ALA A 1 86 ? -14.550 -0.561 -12.679 1.00 79.25 86 ALA A C 1
ATOM 666 O O . ALA A 1 86 ? -14.891 -1.746 -12.613 1.00 79.25 86 ALA A O 1
ATOM 667 N N . PRO A 1 87 ? -15.428 0.406 -13.012 1.00 67.94 87 PRO A N 1
ATOM 668 C CA . PRO A 1 87 ? -16.750 0.073 -13.518 1.00 67.94 87 PRO A CA 1
ATOM 669 C C . PRO A 1 87 ? -16.596 -0.703 -14.836 1.00 67.94 87 PRO A C 1
ATOM 671 O O . PRO A 1 87 ? -15.927 -0.260 -15.765 1.00 67.94 87 PRO A O 1
ATOM 674 N N . GLU A 1 88 ? -17.182 -1.901 -14.889 1.00 63.88 88 GLU A N 1
ATOM 675 C CA . GLU A 1 88 ? -17.282 -2.729 -16.105 1.00 63.88 88 GLU A CA 1
ATOM 676 C C . GLU A 1 88 ? -15.947 -3.216 -16.713 1.00 63.88 88 GLU A C 1
ATOM 678 O O . GLU A 1 88 ? -15.882 -3.573 -17.889 1.00 63.88 88 GLU A O 1
ATOM 683 N N . GLY A 1 89 ? -14.870 -3.282 -15.921 1.00 60.19 89 GLY A N 1
ATOM 684 C CA . GLY A 1 89 ? -13.608 -3.916 -16.335 1.00 60.19 89 GLY A CA 1
ATOM 685 C C . GLY A 1 89 ? -12.797 -3.151 -17.392 1.00 60.19 89 GLY A C 1
ATOM 686 O O . GLY A 1 89 ? -11.821 -3.687 -17.914 1.00 60.19 89 GLY A O 1
ATOM 687 N N . LYS A 1 90 ? -13.171 -1.903 -17.702 1.00 60.25 90 LYS A N 1
ATOM 688 C CA . LYS A 1 90 ? -12.355 -0.952 -18.474 1.00 60.25 90 LYS A CA 1
ATOM 689 C C . LYS A 1 90 ? -11.744 0.112 -17.556 1.00 60.25 90 LYS A C 1
ATOM 691 O O . LYS A 1 90 ? -12.062 0.156 -16.373 1.00 60.25 90 LYS A O 1
ATOM 696 N N . CYS A 1 91 ? -10.823 0.890 -18.142 1.00 57.53 91 CYS A N 1
ATOM 697 C CA . CYS A 1 91 ? -9.968 1.934 -17.560 1.00 57.53 91 CYS A CA 1
ATOM 698 C C . CYS A 1 91 ? -10.383 2.417 -16.159 1.00 57.53 91 CYS A C 1
ATOM 700 O O . CYS A 1 91 ? -11.501 2.888 -15.964 1.00 57.53 91 CYS A O 1
ATOM 702 N N . CYS A 1 92 ? -9.457 2.334 -15.203 1.00 77.25 92 CYS A N 1
ATOM 703 C CA . CYS A 1 92 ? -9.695 2.709 -13.815 1.00 77.25 92 CYS A CA 1
ATOM 704 C C . CYS A 1 92 ? -9.996 4.212 -13.680 1.00 77.25 92 CYS A C 1
ATOM 706 O O . CYS A 1 92 ? -9.201 5.050 -14.106 1.00 77.25 92 CYS A O 1
ATOM 708 N N . GLU A 1 93 ? -11.116 4.555 -13.045 1.00 85.38 93 GLU A N 1
ATOM 709 C CA . GLU A 1 93 ? -11.405 5.913 -12.588 1.00 85.38 93 GLU A CA 1
ATOM 710 C C . GLU A 1 93 ? -10.647 6.152 -11.282 1.00 85.38 93 GLU A C 1
ATOM 712 O O . GLU A 1 93 ? -10.945 5.529 -10.260 1.00 85.38 93 GLU A O 1
ATOM 717 N N . ILE A 1 94 ? -9.657 7.044 -11.312 1.00 88.38 94 ILE A N 1
ATOM 718 C CA . ILE A 1 94 ? -8.912 7.449 -10.119 1.00 88.38 94 ILE A CA 1
ATOM 719 C C . ILE A 1 94 ? -9.778 8.426 -9.320 1.00 88.38 94 ILE A C 1
ATOM 721 O O . ILE A 1 94 ? -10.039 9.538 -9.770 1.00 88.38 94 ILE A O 1
ATOM 725 N N . LEU A 1 95 ? -10.209 8.019 -8.126 1.00 89.50 95 LEU A N 1
ATOM 726 C CA . LEU A 1 95 ? -11.021 8.853 -7.235 1.00 89.50 95 LEU A CA 1
ATOM 727 C C . LEU A 1 95 ? -10.171 9.913 -6.536 1.00 89.50 95 LEU A C 1
ATOM 729 O O . LEU A 1 95 ? -10.587 11.056 -6.364 1.00 89.50 95 LEU A O 1
ATOM 733 N N . TRP A 1 96 ? -8.981 9.508 -6.103 1.00 91.19 96 TRP A N 1
ATOM 734 C CA . TRP A 1 96 ? -7.966 10.385 -5.541 1.00 91.19 96 TRP A CA 1
ATOM 735 C C . TRP A 1 96 ? -6.609 9.693 -5.574 1.00 91.19 96 TRP A C 1
ATOM 737 O O . TRP A 1 96 ? -6.518 8.464 -5.561 1.00 91.19 96 TRP A O 1
ATOM 747 N N . ASN A 1 97 ? -5.548 10.491 -5.550 1.00 93.31 97 ASN A N 1
ATOM 748 C CA . ASN A 1 97 ? -4.184 10.036 -5.342 1.00 93.31 97 ASN A CA 1
ATOM 749 C C . ASN A 1 97 ? -3.417 11.010 -4.437 1.00 93.31 97 ASN A C 1
ATOM 751 O O . ASN A 1 97 ? -3.789 12.168 -4.236 1.00 93.31 97 ASN A O 1
ATOM 755 N N . ARG A 1 98 ? -2.341 10.512 -3.839 1.00 93.00 98 ARG A N 1
ATOM 756 C CA . ARG A 1 98 ? -1.412 11.270 -3.012 1.00 93.00 98 ARG A CA 1
ATOM 757 C C . ARG A 1 98 ? -0.011 10.717 -3.197 1.00 93.00 98 ARG A C 1
ATOM 759 O O . ARG A 1 98 ? 0.212 9.514 -3.081 1.00 93.00 98 ARG A O 1
ATOM 766 N N . GLN A 1 99 ? 0.943 11.623 -3.362 1.00 93.62 99 GLN A N 1
ATOM 767 C CA . GLN A 1 99 ? 2.360 11.295 -3.370 1.00 93.62 99 GLN A CA 1
ATOM 768 C C . GLN A 1 99 ? 2.992 11.502 -1.986 1.00 93.62 99 GLN A C 1
ATOM 770 O O . GLN A 1 99 ? 2.652 12.440 -1.257 1.00 93.62 99 GLN A O 1
ATOM 775 N N . VAL A 1 100 ? 3.938 10.634 -1.630 1.00 90.75 100 VAL A N 1
ATOM 776 C CA . VAL A 1 100 ? 4.788 10.757 -0.439 1.00 90.75 100 VAL A CA 1
ATOM 777 C C . VAL A 1 100 ? 6.241 10.546 -0.848 1.00 90.75 100 VAL A C 1
ATOM 779 O O . VAL A 1 100 ? 6.567 9.512 -1.418 1.00 90.75 100 VAL A O 1
ATOM 782 N N . ASN A 1 101 ? 7.102 11.520 -0.547 1.00 91.25 101 ASN A N 1
ATOM 783 C CA . ASN A 1 101 ? 8.544 11.448 -0.796 1.00 91.25 101 ASN A CA 1
ATOM 784 C C . ASN A 1 101 ? 9.269 11.167 0.524 1.00 91.25 101 ASN A C 1
ATOM 786 O O . ASN A 1 101 ? 8.962 11.819 1.526 1.00 91.25 101 ASN A O 1
ATOM 790 N N . PHE A 1 102 ? 10.216 10.232 0.515 1.00 85.62 102 PHE A N 1
ATOM 791 C CA . PHE A 1 102 ? 10.990 9.837 1.695 1.00 85.62 102 PHE A CA 1
ATOM 792 C C . PHE A 1 102 ? 12.360 10.507 1.755 1.00 85.62 102 PHE A C 1
ATOM 794 O O . PHE A 1 102 ? 12.837 10.797 2.848 1.00 85.62 102 PHE A O 1
ATOM 801 N N . ASN A 1 103 ? 12.953 10.807 0.600 1.00 71.88 103 ASN A N 1
ATOM 802 C CA . ASN A 1 103 ? 14.194 11.564 0.509 1.00 71.88 103 ASN A CA 1
ATOM 803 C C . ASN A 1 103 ? 13.848 13.034 0.239 1.00 71.88 103 ASN A C 1
ATOM 805 O O . ASN A 1 103 ? 13.442 13.394 -0.866 1.00 71.88 103 ASN A O 1
ATOM 809 N N . LYS A 1 104 ? 13.941 13.873 1.271 1.00 57.62 104 LYS A N 1
ATOM 810 C CA . LYS A 1 104 ? 13.926 15.335 1.156 1.00 57.62 104 LYS A CA 1
ATOM 811 C C . LYS A 1 104 ? 15.251 15.887 1.640 1.00 57.62 104 LYS A C 1
ATOM 813 O O . LYS A 1 104 ? 15.733 15.370 2.671 1.00 57.62 104 LYS A O 1
#

Nearest PDB structures (foldseek):
  8th3-assembly1_B  TM=2.912E-01  e=2.376E-01  Camelidae
  6xq2-assembly2_F  TM=2.911E-01  e=6.444E-01  Homo sapiens
  5opi-assembly1_C  TM=3.973E-01  e=1.953E+00  Homo sapiens

Organism: Pseudomonas fluorescens (NCBI:txid294)

Solvent-accessible surface area (backbone atoms only — not comparable to full-atom values): 6032 Å² total; per-residue (Å²): 116,51,79,54,75,47,32,41,40,41,67,35,73,72,56,60,42,79,88,47,68,56,38,31,41,35,37,40,28,38,64,53,64,88,75,26,44,96,86,59,26,41,83,45,76,49,36,60,76,78,50,70,73,73,48,77,49,73,58,96,89,42,43,33,29,33,34,66,50,74,69,58,95,57,59,45,33,33,36,39,40,34,34,35,44,55,75,90,82,45,81,70,48,70,78,47,74,49,75,49,72,70,75,126

Sequence (104 aa):
MEIVSNALQLELKGCDVAQVADNFFVHIYPLDASKAGAEGFINKDFNLTGLKRLSKETRSGVTYCRYVVAFGSVAVDRIELGQFRAPEGKCCEILWNRQVNFNK